Protein AF-A0A5J4YC80-F1 (afdb_monomer_lite)

Structure (mmCIF, N/CA/C/O backbone):
data_AF-A0A5J4YC80-F1
#
_entry.id   AF-A0A5J4YC80-F1
#
loop_
_atom_site.group_PDB
_atom_site.id
_atom_site.type_symbol
_atom_site.label_atom_id
_atom_site.label_alt_id
_atom_site.label_comp_id
_atom_site.label_asym_id
_atom_site.label_entity_id
_atom_site.label_seq_id
_atom_site.pdbx_PDB_ins_code
_atom_site.Cartn_x
_atom_site.Cartn_y
_atom_site.Cartn_z
_atom_site.occupancy
_atom_site.B_iso_or_equiv
_atom_site.auth_seq_id
_atom_site.auth_comp_id
_atom_site.auth_asym_id
_atom_site.auth_atom_id
_atom_site.pdbx_PDB_model_num
ATOM 1 N N . ILE A 1 1 ? -15.771 -0.841 10.098 1.00 76.25 1 ILE A N 1
ATOM 2 C CA . ILE A 1 1 ? -14.857 0.060 9.354 1.00 76.25 1 ILE A CA 1
ATOM 3 C C . ILE A 1 1 ? -15.106 1.456 9.893 1.00 76.25 1 ILE A C 1
ATOM 5 O O . ILE A 1 1 ? -16.263 1.854 9.907 1.00 76.25 1 ILE A O 1
ATOM 9 N N . LEU A 1 2 ? -14.077 2.133 10.404 1.00 85.06 2 LEU A N 1
ATOM 10 C CA . LEU A 1 2 ? -14.171 3.521 10.863 1.00 85.06 2 LEU A CA 1
ATOM 11 C C . LEU A 1 2 ? -13.999 4.483 9.682 1.00 85.06 2 LEU A C 1
ATOM 13 O O . LEU A 1 2 ? -14.826 5.363 9.479 1.00 85.06 2 LEU A O 1
ATOM 17 N N . PHE A 1 3 ? -12.951 4.280 8.888 1.00 89.56 3 PHE A N 1
ATOM 18 C CA . PHE A 1 3 ? -12.649 5.054 7.685 1.00 89.56 3 PHE A CA 1
ATOM 19 C C . PHE A 1 3 ? -11.675 4.267 6.796 1.00 89.56 3 PHE A C 1
ATOM 21 O O . PHE A 1 3 ? -11.114 3.241 7.204 1.00 89.56 3 PHE A O 1
ATOM 28 N N . VAL A 1 4 ? -11.517 4.738 5.561 1.00 95.19 4 VAL A N 1
ATOM 29 C CA . VAL A 1 4 ? -10.551 4.222 4.591 1.00 95.19 4 VAL A CA 1
ATOM 30 C C . VAL A 1 4 ? -9.754 5.396 4.059 1.00 95.19 4 VAL A C 1
ATOM 32 O O . VAL A 1 4 ? -10.333 6.401 3.655 1.00 95.19 4 VAL A O 1
ATOM 35 N N . GLU A 1 5 ? -8.441 5.243 4.039 1.00 95.88 5 GLU A N 1
ATOM 36 C CA . GLU A 1 5 ? -7.513 6.235 3.518 1.00 95.88 5 GLU A CA 1
ATOM 37 C C . GLU A 1 5 ? -6.820 5.651 2.299 1.00 95.88 5 GLU A C 1
ATOM 39 O O . GLU A 1 5 ? -6.373 4.501 2.317 1.00 95.88 5 GLU A O 1
ATOM 44 N N . SER A 1 6 ? -6.756 6.418 1.221 1.00 96.38 6 SER A N 1
ATOM 45 C CA . SER A 1 6 ? -6.158 5.965 -0.026 1.00 96.38 6 SER A CA 1
ATOM 46 C C . SER A 1 6 ? -5.006 6.860 -0.426 1.00 96.38 6 SER A C 1
ATOM 48 O O . SER A 1 6 ? -5.104 8.079 -0.312 1.00 96.38 6 SER A O 1
ATOM 50 N N . GLY A 1 7 ? -3.953 6.251 -0.950 1.00 97.06 7 GLY A N 1
ATOM 51 C CA . GLY A 1 7 ? -2.784 6.962 -1.436 1.00 97.06 7 GLY A CA 1
ATOM 52 C C . GLY A 1 7 ? -2.139 6.245 -2.606 1.00 97.06 7 GLY A C 1
ATOM 53 O O . GLY A 1 7 ? -2.431 5.079 -2.887 1.00 97.06 7 GLY A O 1
ATOM 54 N N . PHE A 1 8 ? -1.246 6.953 -3.283 1.00 97.06 8 PHE A N 1
ATOM 55 C CA . PHE A 1 8 ? -0.441 6.409 -4.367 1.00 97.06 8 PHE A CA 1
ATOM 56 C C . PHE A 1 8 ? 1.042 6.657 -4.112 1.00 97.06 8 PHE A C 1
ATOM 58 O O . PHE A 1 8 ? 1.439 7.530 -3.340 1.00 97.06 8 PHE A O 1
ATOM 65 N N . GLY A 1 9 ? 1.878 5.859 -4.756 1.00 96.19 9 GLY A N 1
ATOM 66 C CA . GLY A 1 9 ? 3.320 5.989 -4.664 1.00 96.19 9 GLY A CA 1
ATOM 67 C C . GLY A 1 9 ? 3.977 5.454 -5.916 1.00 96.19 9 GLY A C 1
ATOM 68 O O . GLY A 1 9 ? 3.470 4.520 -6.530 1.00 96.19 9 GLY A O 1
ATOM 69 N N . CYS A 1 10 ? 5.102 6.051 -6.297 1.00 94.38 10 CYS A N 1
ATOM 70 C CA . CYS A 1 10 ? 5.840 5.639 -7.481 1.00 94.38 10 CYS A CA 1
ATOM 71 C C . CYS A 1 10 ? 7.255 5.168 -7.148 1.00 94.38 10 CYS A C 1
ATOM 73 O O . CYS A 1 10 ? 7.885 5.653 -6.202 1.00 94.38 10 CYS A O 1
ATOM 75 N N . ASP A 1 11 ? 7.775 4.261 -7.962 1.00 93.19 11 ASP A N 1
ATOM 76 C CA . ASP A 1 11 ? 9.200 4.058 -8.163 1.00 93.19 11 ASP A CA 1
ATOM 77 C C . ASP A 1 11 ? 9.556 4.482 -9.588 1.00 93.19 11 ASP A C 1
ATOM 79 O O . ASP A 1 11 ? 9.154 3.841 -10.554 1.00 93.19 11 ASP A O 1
ATOM 83 N N . GLN A 1 12 ? 10.275 5.598 -9.696 1.00 90.69 12 GLN A N 1
ATOM 84 C CA . GLN A 1 12 ? 10.564 6.253 -10.976 1.00 90.69 12 GLN A CA 1
ATOM 85 C C . GLN A 1 12 ? 11.664 5.562 -11.776 1.00 90.69 12 GLN A C 1
ATOM 87 O O . GLN A 1 12 ? 11.704 5.730 -12.980 1.00 90.69 12 GLN A O 1
ATOM 92 N N . HIS A 1 13 ? 12.514 4.782 -11.109 1.00 88.62 13 HIS A N 1
ATOM 93 C CA . HIS A 1 13 ? 13.666 4.136 -11.737 1.00 88.62 13 HIS A CA 1
ATOM 94 C C . HIS A 1 13 ? 13.379 2.689 -12.177 1.00 88.62 13 HIS A C 1
ATOM 96 O O . HIS A 1 13 ? 14.320 1.989 -12.559 1.00 88.62 13 HIS A O 1
ATOM 102 N N . GLY A 1 14 ? 12.125 2.234 -12.001 1.00 68.25 14 GLY A N 1
ATOM 103 C CA . GLY A 1 14 ? 11.589 0.968 -12.514 1.00 68.25 14 GLY A CA 1
ATOM 104 C C . GLY A 1 14 ? 12.055 -0.321 -11.837 1.00 68.25 14 GLY A C 1
ATOM 105 O O . GLY A 1 14 ? 12.117 -1.365 -12.479 1.00 68.25 14 GLY A O 1
ATOM 106 N N . GLN A 1 15 ? 12.394 -0.288 -10.544 1.00 74.12 15 GLN A N 1
ATOM 107 C CA . GLN A 1 15 ? 13.180 -1.358 -9.905 1.00 74.12 15 GLN A CA 1
ATOM 108 C C . GLN A 1 15 ? 12.445 -2.079 -8.779 1.00 74.12 15 GLN A C 1
ATOM 110 O O . GLN A 1 15 ? 12.815 -3.198 -8.421 1.00 74.12 15 GLN A O 1
ATOM 115 N N . ASN A 1 16 ? 11.486 -1.419 -8.127 1.00 88.56 16 ASN A N 1
ATOM 116 C CA . ASN A 1 16 ? 11.011 -1.867 -6.828 1.00 88.56 16 ASN A CA 1
ATOM 117 C C . ASN A 1 16 ? 9.540 -1.507 -6.565 1.00 88.56 16 ASN A C 1
ATOM 119 O O . ASN A 1 16 ? 9.214 -0.438 -6.041 1.00 88.56 16 ASN A O 1
ATOM 123 N N . ALA A 1 17 ? 8.658 -2.473 -6.830 1.00 90.50 17 ALA A N 1
ATOM 124 C CA . ALA A 1 17 ? 7.243 -2.394 -6.474 1.00 90.50 17 ALA A CA 1
ATOM 125 C C . ALA A 1 17 ? 7.034 -2.147 -4.967 1.00 90.50 17 ALA A C 1
ATOM 127 O O . ALA A 1 17 ? 6.211 -1.321 -4.585 1.00 90.50 17 ALA A O 1
ATOM 128 N N . THR A 1 18 ? 7.832 -2.766 -4.089 1.00 92.38 18 THR A N 1
ATOM 129 C CA . THR A 1 18 ? 7.762 -2.532 -2.635 1.00 92.38 18 THR A CA 1
ATOM 130 C C . THR A 1 18 ? 8.001 -1.064 -2.283 1.00 92.38 18 THR A C 1
ATOM 132 O O . THR A 1 18 ? 7.306 -0.516 -1.433 1.00 92.38 18 THR A O 1
ATOM 135 N N . LYS A 1 19 ? 8.936 -0.384 -2.957 1.00 93.44 19 LYS A N 1
ATOM 136 C CA . LYS A 1 19 ? 9.197 1.051 -2.754 1.00 93.44 19 LYS A CA 1
ATOM 137 C C . LYS A 1 19 ? 7.993 1.902 -3.164 1.00 93.44 19 LYS A C 1
ATOM 139 O O . LYS A 1 19 ? 7.623 2.809 -2.415 1.00 93.44 19 LYS A O 1
ATOM 144 N N . ALA A 1 20 ? 7.362 1.597 -4.299 1.00 94.56 20 ALA A N 1
ATOM 145 C CA . ALA A 1 20 ? 6.123 2.249 -4.725 1.00 94.56 20 ALA A CA 1
ATOM 146 C C . ALA A 1 20 ? 4.987 2.020 -3.708 1.00 94.56 20 ALA A C 1
ATOM 148 O O . ALA A 1 20 ? 4.327 2.973 -3.299 1.00 94.56 20 ALA A O 1
ATOM 149 N N . VAL A 1 21 ? 4.822 0.788 -3.215 1.00 95.25 21 VAL A N 1
ATOM 150 C CA . VAL A 1 21 ? 3.807 0.414 -2.215 1.00 95.25 21 VAL A CA 1
ATOM 151 C C . VAL A 1 21 ? 4.027 1.111 -0.872 1.00 95.25 21 VAL A C 1
ATOM 153 O O . VAL A 1 21 ? 3.083 1.648 -0.300 1.00 95.25 21 VAL A O 1
ATOM 156 N N . VAL A 1 22 ? 5.261 1.158 -0.364 1.00 95.62 22 VAL A N 1
ATOM 157 C CA . VAL A 1 22 ? 5.579 1.860 0.892 1.00 95.62 22 VAL A CA 1
ATOM 158 C C . VAL A 1 22 ? 5.248 3.347 0.773 1.00 95.62 22 VAL A C 1
ATOM 160 O O . VAL A 1 22 ? 4.670 3.926 1.693 1.00 95.62 22 VAL A O 1
ATOM 163 N N . ARG A 1 23 ? 5.572 3.960 -0.372 1.00 97.06 23 ARG A N 1
ATOM 164 C CA . ARG A 1 23 ? 5.205 5.349 -0.670 1.00 97.06 23 ARG A CA 1
ATOM 165 C C . ARG A 1 23 ? 3.688 5.526 -0.737 1.00 97.06 23 ARG A C 1
ATOM 167 O O . ARG A 1 23 ? 3.198 6.486 -0.158 1.00 97.06 23 ARG A O 1
ATOM 174 N N . ALA A 1 24 ? 2.958 4.586 -1.339 1.00 97.19 24 ALA A N 1
ATOM 175 C CA . ALA A 1 24 ? 1.497 4.616 -1.393 1.00 97.19 24 ALA A CA 1
ATOM 176 C C . ALA A 1 24 ? 0.859 4.534 0.000 1.00 97.19 24 ALA A C 1
ATOM 178 O O . ALA A 1 24 ? -0.011 5.338 0.324 1.00 97.19 24 ALA A O 1
ATOM 179 N N . CYS A 1 25 ? 1.332 3.622 0.855 1.00 96.75 25 CYS A N 1
ATOM 180 C CA . CYS A 1 25 ? 0.862 3.510 2.236 1.00 96.75 25 CYS A CA 1
ATOM 181 C C . CYS A 1 25 ? 1.189 4.760 3.059 1.00 96.75 25 CYS A C 1
ATOM 183 O O . CYS A 1 25 ? 0.343 5.215 3.820 1.00 96.75 25 CYS A O 1
ATOM 185 N N . ARG A 1 26 ? 2.392 5.335 2.903 1.00 97.50 26 ARG A N 1
ATOM 186 C CA . ARG A 1 26 ? 2.758 6.591 3.571 1.00 97.50 26 ARG A CA 1
ATOM 187 C C . ARG A 1 26 ? 1.849 7.729 3.114 1.00 97.50 26 ARG A C 1
ATOM 189 O O . ARG A 1 26 ? 1.250 8.387 3.952 1.00 97.50 26 ARG A O 1
ATOM 196 N N . ASN A 1 27 ? 1.706 7.907 1.802 1.00 97.75 27 ASN A N 1
ATOM 197 C CA . ASN A 1 27 ? 0.851 8.934 1.218 1.00 97.75 27 ASN A CA 1
ATOM 198 C C . ASN A 1 27 ? -0.603 8.821 1.703 1.00 97.75 27 ASN A C 1
ATOM 200 O O . ASN A 1 27 ? -1.220 9.846 1.972 1.00 97.75 27 ASN A O 1
ATOM 204 N N . ALA A 1 28 ? -1.117 7.597 1.869 1.00 96.94 28 ALA A N 1
ATOM 205 C CA . ALA A 1 28 ? -2.471 7.365 2.361 1.00 96.94 28 ALA A CA 1
ATOM 206 C C . ALA A 1 28 ? -2.698 7.927 3.776 1.00 96.94 28 ALA A C 1
ATOM 208 O O . ALA A 1 28 ? -3.766 8.467 4.037 1.00 96.94 28 ALA A O 1
ATOM 209 N N . ILE A 1 29 ? -1.714 7.818 4.674 1.00 94.38 29 ILE A N 1
ATOM 210 C CA . ILE A 1 29 ? -1.892 8.136 6.103 1.00 94.38 29 ILE A CA 1
ATOM 211 C C . ILE A 1 29 ? -1.260 9.469 6.531 1.00 94.38 29 ILE A C 1
ATOM 213 O O . ILE A 1 29 ? -1.581 9.984 7.595 1.00 94.38 29 ILE A O 1
ATOM 217 N N . GLU A 1 30 ? -0.336 10.032 5.746 1.00 95.88 30 GLU A N 1
ATOM 218 C CA . GLU A 1 30 ? 0.503 11.170 6.166 1.00 95.88 30 GLU A CA 1
ATOM 219 C C . GLU A 1 30 ? -0.275 12.487 6.322 1.00 95.88 30 GLU A C 1
ATOM 221 O O . GLU A 1 30 ? 0.121 13.345 7.109 1.00 95.88 30 GLU A O 1
ATOM 226 N N . PHE A 1 31 ? -1.401 12.641 5.621 1.00 91.19 31 PHE A N 1
ATOM 227 C CA . PHE A 1 31 ? -2.189 13.882 5.618 1.00 91.19 31 PHE A CA 1
ATOM 228 C C . PHE A 1 31 ? -3.397 13.867 6.553 1.00 91.19 31 PHE A C 1
ATOM 230 O O . PHE A 1 31 ? -4.119 14.860 6.639 1.00 91.19 31 PHE A O 1
ATOM 237 N N . ASN A 1 32 ? -3.609 12.769 7.271 1.00 86.69 32 ASN A N 1
ATOM 238 C CA . ASN A 1 32 ? -4.728 12.619 8.183 1.00 86.69 32 ASN A CA 1
ATOM 239 C C . ASN A 1 32 ? -4.226 12.442 9.614 1.00 86.69 32 ASN A C 1
ATOM 241 O O . ASN A 1 32 ? -3.200 11.827 9.891 1.00 86.69 32 ASN A O 1
ATOM 245 N N . SER A 1 33 ? -4.987 12.984 10.557 1.00 88.56 33 SER A N 1
ATOM 246 C CA . SER A 1 33 ? -4.747 12.798 11.981 1.00 88.56 33 SER A CA 1
ATOM 247 C C . SER A 1 33 ? -6.076 12.591 12.673 1.00 88.56 33 SER A C 1
ATOM 249 O O . SER A 1 33 ? -7.053 13.283 12.383 1.00 88.56 33 SER A O 1
ATOM 251 N N . ILE A 1 34 ? -6.119 11.635 13.601 1.00 87.44 34 ILE A N 1
ATOM 252 C CA . ILE A 1 34 ? -7.348 11.276 14.309 1.00 87.44 34 ILE A CA 1
ATOM 253 C C . ILE A 1 34 ? -7.079 11.318 15.809 1.00 87.44 34 ILE A C 1
ATOM 255 O O . ILE A 1 34 ? -6.851 10.287 16.443 1.00 87.44 34 ILE A O 1
ATOM 259 N N . PRO A 1 35 ? -7.102 12.518 16.414 1.00 88.50 35 PRO A N 1
ATOM 260 C CA . PRO A 1 35 ? -6.880 12.676 17.849 1.00 88.50 35 PRO A CA 1
ATOM 261 C C . PRO A 1 35 ? -7.925 11.936 18.692 1.00 88.50 35 PRO A C 1
ATOM 263 O O . PRO A 1 35 ? -7.638 11.488 19.798 1.00 88.50 35 PRO A O 1
ATOM 266 N N . SER A 1 36 ? -9.139 11.775 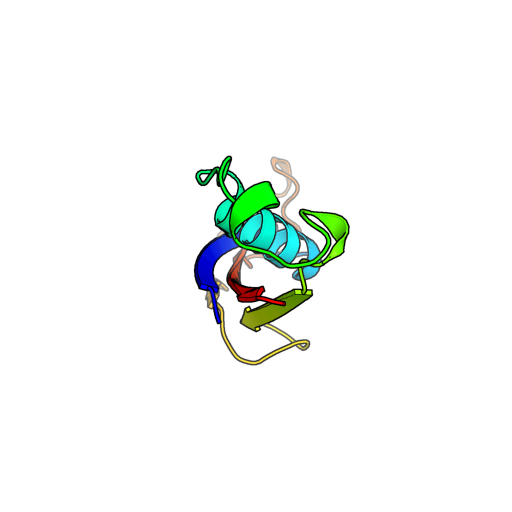18.156 1.00 89.50 36 SER A N 1
ATOM 267 C CA . SER A 1 36 ? -10.271 11.128 18.821 1.00 89.50 36 SER A CA 1
ATOM 268 C C . SER A 1 36 ? -10.190 9.600 18.867 1.00 89.50 36 SER A C 1
ATOM 270 O O . SER A 1 36 ? -11.055 8.985 19.489 1.00 89.50 36 SER A O 1
ATOM 272 N N . VAL A 1 37 ? -9.168 8.972 18.269 1.00 89.88 37 VAL A N 1
ATOM 273 C CA . VAL A 1 37 ? -9.035 7.503 18.229 1.00 89.88 37 VAL A CA 1
ATOM 274 C C . VAL A 1 37 ? -9.049 6.879 19.625 1.00 89.88 37 VAL A C 1
ATOM 276 O O . VAL A 1 37 ? -9.700 5.858 19.815 1.00 89.88 37 VAL A O 1
ATOM 279 N N . GLU A 1 38 ? -8.432 7.533 20.616 1.00 89.25 38 GLU A N 1
ATOM 280 C CA . GLU A 1 38 ? -8.406 7.054 22.009 1.00 89.25 38 GLU A CA 1
ATOM 281 C C . GLU A 1 38 ? -9.807 6.949 22.629 1.00 89.25 38 GLU A C 1
ATOM 283 O O . GLU A 1 38 ? -10.042 6.136 23.516 1.00 89.25 38 GLU A O 1
ATOM 288 N N . ARG A 1 39 ? -10.757 7.764 22.152 1.00 90.44 39 ARG A N 1
ATOM 289 C CA . ARG A 1 39 ? -12.152 7.748 22.608 1.00 90.44 39 ARG A CA 1
ATOM 290 C C . ARG A 1 39 ? -13.033 6.831 21.761 1.00 90.44 39 ARG A C 1
ATOM 292 O O . ARG A 1 39 ? -14.007 6.286 22.270 1.00 90.44 39 ARG A O 1
ATOM 299 N N . LEU A 1 40 ? -12.743 6.724 20.466 1.00 87.75 40 LEU A N 1
ATOM 300 C CA . LEU A 1 40 ? -13.580 6.004 19.502 1.00 87.75 40 LEU A CA 1
ATOM 301 C C . LEU A 1 40 ? -13.304 4.497 19.468 1.00 87.75 40 LEU A C 1
ATOM 303 O O . LEU A 1 40 ? -14.172 3.740 19.042 1.00 87.75 40 LEU A O 1
ATOM 307 N N . VAL A 1 41 ? -12.114 4.065 19.889 1.00 90.38 41 VAL A N 1
ATOM 308 C CA . VAL A 1 41 ? -11.653 2.679 19.766 1.00 90.38 41 VAL A CA 1
ATOM 309 C C . VAL A 1 41 ? -11.533 2.030 21.147 1.00 90.38 41 VAL A C 1
ATOM 311 O O . VAL A 1 41 ? -10.802 2.543 21.997 1.00 90.38 41 VAL A O 1
ATOM 314 N N . PRO A 1 42 ? -12.189 0.882 21.397 1.00 91.69 42 PRO A N 1
ATOM 315 C CA . PRO A 1 42 ? -11.945 0.095 22.602 1.00 91.69 42 PRO A CA 1
ATOM 316 C C . PRO A 1 42 ? -10.469 -0.319 22.691 1.00 91.69 42 PRO A C 1
ATOM 318 O O . PRO A 1 42 ? -9.941 -0.937 21.772 1.00 91.69 42 PRO A O 1
ATOM 321 N N . GLY A 1 43 ? -9.793 0.020 23.792 1.00 91.44 43 GLY A N 1
ATOM 322 C CA . GLY A 1 43 ? -8.345 -0.203 23.932 1.00 91.44 43 GLY A CA 1
ATOM 323 C C . GLY A 1 43 ? -7.471 0.872 23.274 1.00 91.44 43 GLY A C 1
ATOM 324 O O . GLY A 1 43 ? -6.254 0.697 23.177 1.00 91.44 43 GLY A O 1
ATOM 325 N N . GLY A 1 44 ? -8.074 1.982 22.841 1.00 90.50 44 GLY A N 1
ATOM 326 C CA . GLY A 1 44 ? -7.370 3.141 22.310 1.00 90.50 44 GLY A CA 1
ATOM 327 C C . GLY A 1 44 ? -6.599 2.827 21.032 1.00 90.50 44 GLY A C 1
ATOM 328 O O . GLY A 1 44 ? -7.007 1.988 20.227 1.00 90.50 44 GLY A O 1
ATOM 329 N N . ARG A 1 45 ? -5.440 3.466 20.848 1.00 88.25 45 ARG A N 1
ATOM 330 C CA . ARG A 1 45 ? -4.567 3.210 19.683 1.00 88.25 45 ARG A CA 1
ATOM 331 C C . ARG A 1 45 ? -4.164 1.743 19.525 1.00 88.25 45 ARG A C 1
ATOM 333 O O . ARG A 1 45 ? -4.052 1.273 18.398 1.00 88.25 45 ARG A O 1
ATOM 340 N N . ASN A 1 46 ? -3.983 1.016 20.626 1.00 90.94 46 ASN A N 1
ATOM 341 C CA . ASN A 1 46 ? -3.597 -0.398 20.597 1.00 90.94 46 ASN A CA 1
ATOM 342 C C . ASN A 1 46 ? -4.736 -1.318 20.128 1.00 90.94 46 ASN A C 1
ATOM 344 O O . ASN A 1 46 ? -4.479 -2.448 19.723 1.00 90.94 46 ASN A O 1
ATOM 348 N N . GLY A 1 47 ? -5.986 -0.845 20.177 1.00 91.19 47 GLY A N 1
ATOM 349 C CA . GLY A 1 47 ? -7.153 -1.562 19.663 1.00 91.19 47 GLY A CA 1
ATOM 350 C C . GLY A 1 47 ? -7.362 -1.409 18.156 1.00 91.19 47 GLY A C 1
ATOM 351 O O . GLY A 1 47 ? -8.233 -2.070 17.592 1.00 91.19 47 GLY A O 1
ATOM 352 N N . LEU A 1 48 ? -6.580 -0.551 17.489 1.00 92.00 48 LEU A N 1
ATOM 353 C CA . LEU A 1 48 ? -6.703 -0.322 16.055 1.00 92.00 48 LEU A CA 1
ATOM 354 C C . LEU A 1 48 ? -6.286 -1.554 15.251 1.00 92.00 48 LEU A C 1
ATOM 356 O O . LEU A 1 48 ? -5.172 -2.063 15.364 1.00 92.00 48 LEU A O 1
ATOM 360 N N . LYS A 1 49 ? -7.173 -1.974 14.355 1.00 92.75 49 LYS A N 1
ATOM 361 C CA . LYS A 1 49 ? -6.911 -2.989 13.338 1.00 92.75 49 LYS A CA 1
ATOM 362 C C . LYS A 1 49 ? -6.817 -2.323 11.977 1.00 92.75 49 LYS A C 1
ATOM 364 O O . LYS A 1 49 ? -7.721 -1.595 11.562 1.00 92.75 49 LYS A O 1
ATOM 369 N N . LEU A 1 50 ? -5.726 -2.614 11.277 1.00 92.81 50 LEU A N 1
ATOM 370 C CA . LEU A 1 50 ? -5.460 -2.121 9.932 1.00 92.81 50 LEU A CA 1
ATOM 371 C C . LEU A 1 50 ? -5.631 -3.255 8.925 1.00 92.81 50 LEU A C 1
ATOM 373 O O . LEU A 1 50 ? -5.102 -4.351 9.109 1.00 92.81 50 LEU A O 1
ATOM 377 N N . LYS A 1 51 ? -6.338 -2.977 7.832 1.00 95.50 51 LYS A N 1
ATOM 378 C CA . LYS A 1 51 ? -6.369 -3.839 6.650 1.00 95.50 51 LYS A CA 1
ATOM 379 C C . LYS A 1 51 ? -5.904 -3.032 5.452 1.00 95.50 51 LYS A C 1
ATOM 381 O O . LYS A 1 51 ? -6.516 -2.023 5.115 1.00 95.50 51 LYS A O 1
ATOM 386 N N . ILE A 1 52 ? -4.845 -3.497 4.802 1.00 95.06 52 ILE A N 1
ATOM 387 C CA . ILE A 1 52 ? -4.238 -2.807 3.665 1.00 95.06 52 ILE A CA 1
ATOM 388 C C . ILE A 1 52 ? -4.565 -3.597 2.400 1.00 95.06 52 ILE A C 1
ATOM 390 O O . ILE A 1 52 ? -4.295 -4.796 2.325 1.00 95.06 52 ILE A O 1
ATOM 394 N N . LYS A 1 53 ? -5.158 -2.929 1.410 1.00 95.12 53 LYS A N 1
ATOM 395 C CA . LYS A 1 53 ? -5.314 -3.452 0.049 1.00 95.12 53 LYS A CA 1
ATOM 396 C C . LYS A 1 53 ? -4.388 -2.671 -0.874 1.00 95.12 53 LYS A C 1
ATOM 398 O O . LYS A 1 53 ? -4.406 -1.446 -0.856 1.00 95.12 53 LYS A O 1
ATOM 403 N N . ILE A 1 54 ? -3.595 -3.381 -1.663 1.00 94.94 54 ILE A N 1
ATOM 404 C CA . ILE A 1 54 ? -2.594 -2.808 -2.566 1.00 94.94 54 ILE A CA 1
ATOM 405 C C . ILE A 1 54 ? -3.000 -3.141 -4.002 1.00 94.94 54 ILE A C 1
ATOM 407 O O . ILE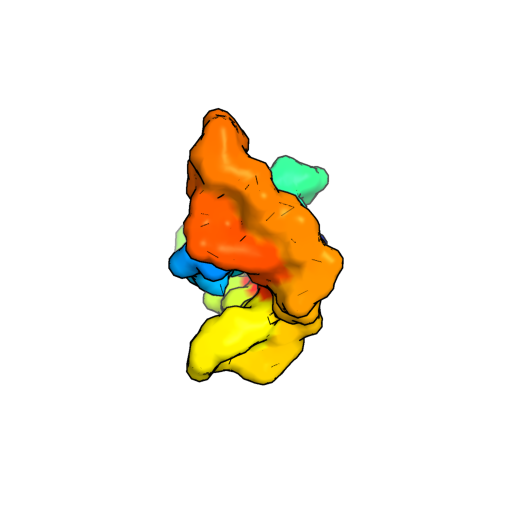 A 1 54 ? -3.522 -4.226 -4.239 1.00 94.94 54 ILE A O 1
ATOM 411 N N . GLY A 1 55 ? -2.752 -2.232 -4.940 1.00 95.19 55 GLY A N 1
ATOM 412 C CA . GLY A 1 55 ? -2.662 -2.529 -6.370 1.00 95.19 55 GLY A CA 1
ATOM 413 C C . GLY A 1 55 ? -1.294 -2.089 -6.881 1.00 95.19 55 GLY A C 1
ATOM 414 O O . GLY A 1 55 ? -0.911 -0.942 -6.650 1.00 95.19 55 GLY A O 1
ATOM 415 N N . THR A 1 56 ? -0.541 -2.984 -7.520 1.00 93.69 56 THR A N 1
ATOM 416 C CA . THR A 1 56 ? 0.810 -2.692 -8.022 1.00 93.69 56 THR A CA 1
ATOM 417 C C . THR A 1 56 ? 1.128 -3.513 -9.273 1.00 93.69 56 THR A C 1
ATOM 419 O O . THR A 1 56 ? 0.840 -4.706 -9.304 1.00 93.69 56 THR A O 1
ATOM 422 N N . PRO A 1 57 ? 1.799 -2.939 -10.281 1.00 87.31 57 PRO A N 1
ATOM 423 C CA . PRO A 1 57 ? 2.247 -3.711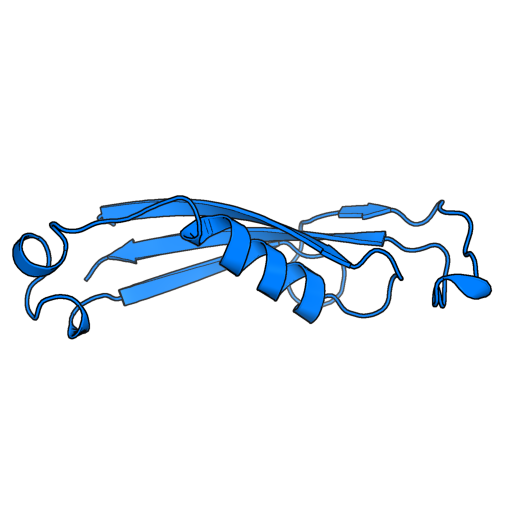 -11.433 1.00 87.31 57 PRO A CA 1
ATOM 424 C C . PRO A 1 57 ? 3.291 -4.762 -11.012 1.00 87.31 57 PRO A C 1
ATOM 426 O O . PRO A 1 57 ? 4.276 -4.414 -10.364 1.00 87.31 57 PRO A O 1
ATOM 429 N N . PHE A 1 58 ? 3.071 -6.022 -11.416 1.00 72.25 58 PHE A N 1
ATOM 430 C CA . PHE A 1 58 ? 3.952 -7.197 -11.255 1.00 72.25 58 PHE A CA 1
ATOM 431 C C . PHE A 1 58 ? 4.363 -7.592 -9.808 1.00 72.25 58 PHE A C 1
ATOM 433 O O . PHE A 1 58 ? 4.456 -6.786 -8.885 1.00 72.25 58 PHE A O 1
ATOM 440 N N . PRO A 1 59 ? 4.673 -8.877 -9.569 1.00 60.31 59 PRO A N 1
ATOM 441 C CA . PRO A 1 59 ? 3.725 -9.987 -9.547 1.00 60.31 59 PRO A CA 1
ATOM 442 C C . PRO A 1 59 ? 2.862 -10.043 -8.259 1.00 60.31 59 PRO A C 1
ATOM 444 O O . PRO A 1 59 ? 2.280 -11.083 -7.970 1.00 60.31 59 PRO A O 1
ATOM 447 N N . LEU A 1 60 ? 2.798 -8.979 -7.444 1.00 63.19 60 LEU A N 1
ATOM 448 C CA . LEU A 1 60 ? 2.194 -9.056 -6.103 1.00 63.19 60 LEU A CA 1
ATOM 449 C C . LEU A 1 60 ? 0.658 -8.962 -6.080 1.00 63.19 60 LEU A C 1
ATOM 451 O O . LEU A 1 60 ? 0.030 -9.791 -5.423 1.00 63.19 60 LEU A O 1
ATOM 455 N N . VAL A 1 61 ? 0.044 -7.973 -6.748 1.00 77.81 61 VAL A N 1
ATOM 456 C CA . VAL A 1 61 ? -1.425 -7.798 -6.799 1.00 77.81 61 VAL A CA 1
ATOM 457 C C . VAL A 1 61 ? -1.827 -7.015 -8.046 1.00 77.81 61 VAL A C 1
ATOM 459 O O . VAL A 1 61 ? -1.358 -5.895 -8.214 1.00 77.81 61 VAL A O 1
ATOM 462 N N . ASP A 1 62 ? -2.741 -7.552 -8.856 1.00 84.00 62 ASP A N 1
ATOM 463 C CA . ASP A 1 62 ? -3.262 -6.868 -10.048 1.00 84.00 62 ASP A CA 1
ATOM 464 C C . ASP A 1 62 ? -3.796 -5.454 -9.728 1.00 84.00 62 ASP A C 1
ATOM 466 O O . ASP A 1 62 ? -4.576 -5.259 -8.788 1.00 84.00 62 ASP A O 1
ATOM 470 N N . GLY A 1 63 ? -3.325 -4.457 -10.483 1.00 88.12 63 GLY A N 1
ATOM 471 C CA . GLY A 1 63 ? -3.621 -3.036 -10.291 1.00 88.12 63 GLY A CA 1
ATOM 472 C C . GLY A 1 63 ? -2.393 -2.125 -10.411 1.00 88.12 63 GLY A C 1
ATOM 473 O O . GLY A 1 63 ? -1.31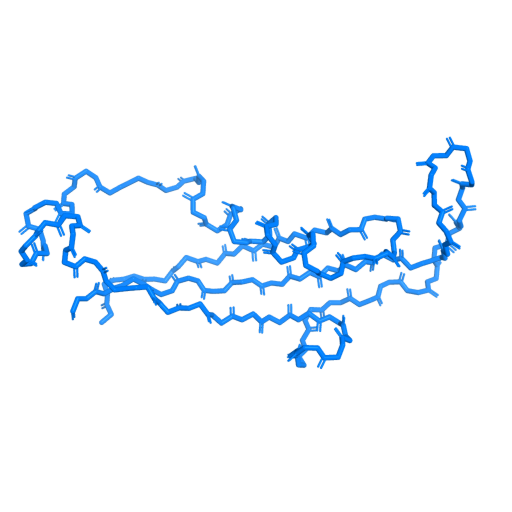7 -2.539 -10.834 1.00 88.12 63 GLY A O 1
ATOM 474 N N . GLY A 1 64 ? -2.550 -0.859 -10.014 1.00 91.88 64 GLY A N 1
ATOM 475 C CA . GLY A 1 64 ? -1.506 0.156 -10.191 1.00 91.88 64 GLY A CA 1
ATOM 476 C C . GLY A 1 64 ? -1.292 0.518 -11.666 1.00 91.88 64 GLY A C 1
ATOM 477 O O . GLY A 1 64 ? -2.214 0.405 -12.472 1.00 91.88 64 GLY A O 1
ATOM 478 N N . LEU A 1 65 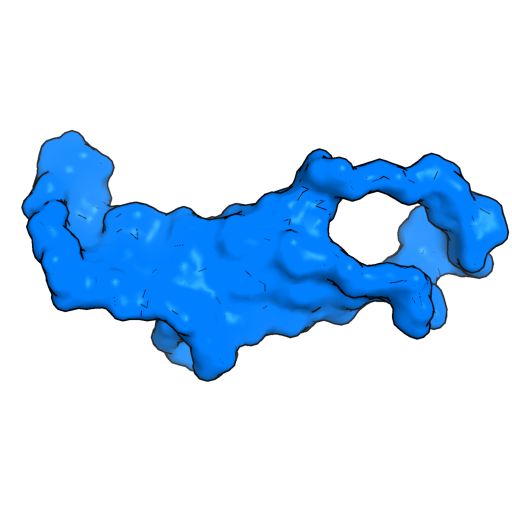? -0.090 0.982 -12.011 1.00 93.00 65 LEU A N 1
ATOM 479 C CA . LEU A 1 65 ? 0.283 1.316 -13.387 1.00 93.00 65 LEU A CA 1
ATOM 480 C C . LEU A 1 65 ? 1.781 1.096 -13.616 1.00 93.00 65 LEU A C 1
ATOM 482 O O . LEU A 1 65 ? 2.596 1.597 -12.845 1.00 93.00 65 LEU A O 1
ATOM 486 N N . CYS A 1 66 ? 2.134 0.374 -14.681 1.00 91.00 66 CYS A N 1
ATOM 487 C CA . CYS A 1 66 ? 3.494 0.343 -15.213 1.00 91.00 66 CYS A CA 1
ATOM 488 C C . CYS A 1 66 ? 3.568 1.277 -16.422 1.00 91.00 66 CYS A C 1
ATOM 490 O O . CYS A 1 66 ? 2.893 1.037 -17.423 1.00 91.00 66 CYS A O 1
ATOM 492 N N . CYS A 1 67 ? 4.363 2.336 -16.326 1.00 89.50 67 CYS A N 1
ATOM 493 C CA . CYS A 1 67 ? 4.689 3.195 -17.457 1.00 89.50 67 CYS A CA 1
ATOM 494 C C . CYS A 1 67 ? 5.984 2.676 -18.092 1.00 89.50 67 CYS A C 1
ATOM 496 O O . CYS A 1 67 ? 7.057 3.024 -17.616 1.00 89.50 67 CYS A O 1
ATOM 498 N N . ASN A 1 68 ? 5.871 1.857 -19.136 1.00 87.44 68 ASN A N 1
ATOM 499 C CA . ASN A 1 68 ? 6.969 1.134 -19.801 1.00 87.44 68 ASN A CA 1
ATOM 500 C C . ASN A 1 68 ? 7.405 1.778 -21.130 1.00 87.44 68 ASN A C 1
ATOM 502 O O . ASN A 1 68 ? 7.721 1.101 -22.105 1.00 87.44 68 ASN A O 1
ATOM 506 N N . SER A 1 69 ? 7.298 3.101 -21.207 1.00 86.69 69 SER A N 1
ATOM 507 C CA . SER A 1 69 ? 7.627 3.884 -22.402 1.00 86.69 69 SER A CA 1
ATOM 508 C C . SER A 1 69 ? 8.464 5.112 -22.048 1.00 86.69 69 SER A C 1
ATOM 510 O O . SER A 1 69 ? 8.397 6.134 -22.736 1.00 86.69 69 SER A O 1
ATOM 512 N N . GLY A 1 70 ? 9.165 5.059 -20.912 1.00 83.56 70 GLY A N 1
ATOM 513 C CA . GLY A 1 70 ? 10.068 6.111 -20.474 1.00 83.56 70 GLY A CA 1
ATOM 514 C C . GLY A 1 70 ? 11.355 6.143 -21.298 1.00 83.56 70 GLY A C 1
ATOM 515 O O . GLY A 1 70 ? 11.663 5.237 -22.066 1.00 83.56 70 GLY A O 1
ATOM 516 N N . VAL A 1 71 ? 12.136 7.204 -21.121 1.00 89.06 71 VAL A N 1
ATOM 517 C CA . VAL A 1 71 ? 13.541 7.210 -21.536 1.00 89.06 71 VAL A CA 1
ATOM 518 C C . VAL A 1 71 ? 14.354 6.971 -20.277 1.00 89.06 71 VAL A C 1
ATOM 520 O O . VAL A 1 71 ? 14.303 7.793 -19.367 1.00 89.06 71 VAL A O 1
ATOM 523 N N . ALA A 1 72 ? 15.074 5.851 -20.221 1.00 90.25 72 ALA A N 1
ATOM 524 C CA . ALA A 1 72 ? 15.993 5.581 -19.125 1.00 90.25 72 ALA A CA 1
ATOM 525 C C . ALA A 1 72 ? 17.148 6.590 -19.166 1.00 90.25 72 ALA A C 1
ATOM 527 O O . ALA A 1 72 ? 17.799 6.743 -20.202 1.00 90.25 72 ALA A O 1
ATOM 528 N N . ILE A 1 73 ? 17.408 7.256 -18.043 1.00 91.94 73 ILE A N 1
ATOM 529 C CA . ILE A 1 73 ? 18.518 8.193 -17.870 1.00 91.94 73 ILE A CA 1
ATOM 530 C C . ILE A 1 73 ? 19.493 7.580 -16.849 1.00 91.94 73 ILE A C 1
ATOM 532 O O . ILE A 1 73 ? 19.293 7.722 -15.635 1.00 91.94 73 ILE A O 1
ATOM 536 N N . PRO A 1 74 ? 20.552 6.874 -17.299 1.00 90.56 74 PRO A N 1
ATOM 537 C CA . PRO A 1 74 ? 21.482 6.179 -16.406 1.00 90.56 74 PRO A CA 1
ATOM 538 C C . PRO A 1 74 ? 22.131 7.099 -15.366 1.00 90.56 74 PRO A C 1
ATOM 540 O O . PRO A 1 74 ? 22.386 6.681 -14.237 1.00 90.56 74 PRO A O 1
ATOM 543 N N . GLU A 1 75 ? 22.353 8.370 -15.711 1.00 94.06 75 GLU A N 1
ATOM 544 C CA . GLU A 1 75 ? 22.947 9.378 -14.829 1.00 94.06 75 GLU A CA 1
ATOM 545 C C . GLU A 1 75 ? 22.058 9.711 -13.620 1.00 94.06 75 GLU A C 1
ATOM 547 O O . GLU A 1 75 ? 22.562 10.157 -12.589 1.00 94.06 75 GLU A O 1
ATOM 552 N N . LEU A 1 76 ? 20.745 9.472 -13.721 1.00 90.31 76 LEU A N 1
ATOM 553 C CA . LEU A 1 76 ? 19.776 9.639 -12.632 1.00 90.31 76 LEU A CA 1
ATOM 554 C C . LEU A 1 76 ? 19.519 8.337 -11.857 1.00 90.31 76 LEU A C 1
ATOM 556 O O . LEU A 1 76 ? 18.732 8.331 -10.909 1.00 90.31 76 LEU A O 1
ATOM 560 N N . GLY A 1 77 ? 20.205 7.248 -12.218 1.00 87.81 77 GLY A N 1
ATOM 561 C CA . GLY A 1 77 ? 20.089 5.947 -11.559 1.00 87.81 77 GLY A CA 1
ATOM 562 C C . GLY A 1 77 ? 18.986 5.040 -12.111 1.00 87.81 77 GLY A C 1
ATOM 563 O O . GLY A 1 77 ? 18.649 4.042 -11.458 1.00 87.81 77 GLY A O 1
ATOM 564 N N . ASP A 1 78 ? 18.438 5.354 -13.288 1.00 90.12 78 ASP A N 1
ATOM 565 C CA . ASP A 1 78 ? 17.488 4.491 -13.995 1.00 90.12 78 ASP A CA 1
ATOM 566 C C . ASP A 1 78 ? 18.166 3.195 -14.455 1.00 90.12 78 ASP A C 1
ATOM 568 O O . ASP A 1 78 ? 19.326 3.187 -14.870 1.00 90.12 78 ASP A O 1
ATOM 572 N N . LYS A 1 79 ? 17.438 2.077 -14.375 1.00 85.12 79 LYS A N 1
ATOM 573 C CA . LYS A 1 79 ? 17.920 0.761 -14.844 1.00 85.12 79 LYS A CA 1
ATOM 574 C C . LYS A 1 79 ? 17.188 0.262 -16.085 1.00 85.12 79 LYS A C 1
ATOM 576 O O . LYS A 1 79 ? 17.711 -0.595 -16.791 1.00 85.12 79 LYS A O 1
ATOM 581 N N . ASN A 1 80 ? 15.990 0.772 -16.309 1.00 88.62 80 ASN A N 1
ATOM 582 C CA . ASN A 1 80 ? 15.090 0.471 -17.409 1.00 88.62 80 ASN A CA 1
ATOM 583 C C . ASN A 1 80 ? 14.228 1.713 -17.679 1.00 88.62 80 ASN A C 1
ATOM 585 O O . ASN A 1 80 ? 14.384 2.757 -17.047 1.00 88.62 80 ASN A O 1
ATOM 589 N N . ASP A 1 81 ? 13.340 1.583 -18.648 1.00 90.88 81 ASP A N 1
ATOM 590 C CA . ASP A 1 81 ? 12.358 2.566 -19.095 1.00 90.88 81 ASP A CA 1
ATOM 591 C C . ASP A 1 81 ? 11.031 2.506 -18.318 1.00 9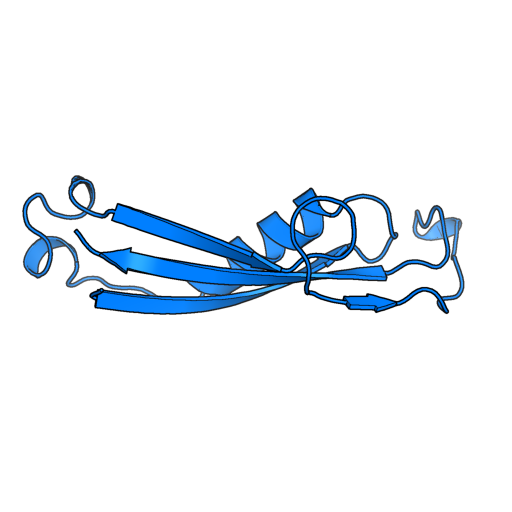0.88 81 ASP A C 1
ATOM 593 O O . ASP A 1 81 ? 10.053 3.152 -18.710 1.00 90.88 81 ASP A O 1
ATOM 597 N N . ASP A 1 82 ? 11.001 1.759 -17.210 1.00 90.50 82 ASP A N 1
ATOM 598 C CA . ASP A 1 82 ? 9.803 1.550 -16.408 1.00 90.50 82 ASP A CA 1
ATOM 599 C C . ASP A 1 82 ? 9.671 2.589 -15.287 1.00 90.50 82 ASP A C 1
ATOM 601 O O . ASP A 1 82 ? 10.596 2.862 -14.525 1.00 90.50 82 ASP A O 1
ATOM 605 N N . MET A 1 83 ? 8.451 3.076 -15.081 1.00 91.25 83 MET A N 1
ATOM 606 C CA . MET A 1 83 ? 8.028 3.714 -13.837 1.00 91.25 83 MET A CA 1
ATOM 607 C C . MET A 1 83 ? 6.849 2.942 -13.258 1.00 91.25 83 MET A C 1
ATOM 609 O O . MET A 1 83 ? 5.815 2.768 -13.903 1.00 91.25 83 MET A O 1
ATOM 613 N N . LEU A 1 84 ? 6.991 2.499 -12.011 1.00 92.50 84 LEU A N 1
ATOM 614 C CA . LEU A 1 84 ? 5.975 1.705 -11.327 1.00 92.50 84 LEU A CA 1
ATOM 615 C C . LEU A 1 84 ? 5.155 2.607 -10.416 1.00 92.50 84 LEU A C 1
ATOM 617 O O . LEU A 1 84 ? 5.717 3.298 -9.570 1.00 92.50 84 LEU A O 1
ATOM 621 N N . ILE A 1 85 ? 3.834 2.572 -10.538 1.00 94.50 85 ILE A N 1
ATOM 622 C CA . ILE A 1 85 ? 2.903 3.273 -9.655 1.00 94.50 85 ILE A CA 1
ATOM 623 C C . ILE A 1 85 ? 2.053 2.237 -8.930 1.00 94.50 85 ILE A C 1
ATOM 625 O O . ILE A 1 85 ? 1.411 1.389 -9.548 1.00 94.50 85 ILE A O 1
ATOM 629 N N . ALA A 1 86 ? 2.025 2.340 -7.607 1.00 95.75 86 ALA A N 1
ATOM 630 C CA . ALA A 1 86 ? 1.174 1.547 -6.741 1.00 95.75 86 ALA A CA 1
ATOM 631 C C . ALA A 1 86 ? 0.097 2.422 -6.095 1.00 95.75 86 ALA A C 1
ATOM 633 O O . ALA A 1 86 ? 0.300 3.614 -5.851 1.00 95.75 86 ALA A O 1
ATOM 634 N N . VAL A 1 87 ? -1.031 1.800 -5.768 1.00 96.62 87 VAL A N 1
ATOM 635 C CA . VAL A 1 87 ? -2.128 2.391 -4.997 1.00 96.62 87 VAL A CA 1
ATOM 636 C C . VAL A 1 87 ? -2.334 1.559 -3.737 1.00 96.62 87 VAL A C 1
ATOM 638 O O . VAL A 1 87 ? -2.262 0.330 -3.780 1.00 96.62 87 VAL A O 1
ATOM 641 N N . ALA A 1 88 ? -2.605 2.217 -2.615 1.00 96.88 88 ALA A N 1
ATOM 642 C CA . ALA A 1 88 ? -2.935 1.570 -1.354 1.00 96.88 88 ALA A CA 1
ATOM 643 C C . ALA A 1 88 ? -4.261 2.109 -0.812 1.00 96.88 88 ALA A C 1
ATOM 645 O O . ALA A 1 88 ? -4.510 3.310 -0.858 1.00 96.88 88 ALA A O 1
ATOM 646 N N . ALA A 1 89 ? -5.085 1.216 -0.270 1.00 96.69 89 ALA A N 1
ATOM 647 C CA . ALA A 1 89 ? -6.245 1.537 0.549 1.00 96.69 89 ALA A CA 1
ATOM 648 C C . ALA A 1 89 ? -6.023 0.969 1.956 1.00 96.69 89 ALA A C 1
ATOM 650 O O . ALA A 1 89 ? -6.000 -0.250 2.153 1.00 96.69 89 ALA A O 1
ATOM 651 N N . VAL A 1 90 ? -5.852 1.859 2.928 1.00 96.06 90 VAL A N 1
ATOM 652 C CA . VAL A 1 90 ? -5.659 1.557 4.344 1.00 96.06 90 VAL A CA 1
ATOM 653 C C . VAL A 1 90 ? -7.009 1.685 5.034 1.00 96.06 90 VAL A C 1
ATOM 655 O O . VAL A 1 90 ? -7.546 2.770 5.223 1.00 96.06 90 VAL A O 1
ATOM 658 N N . THR A 1 91 ? -7.603 0.547 5.368 1.00 95.19 91 THR A N 1
ATOM 659 C CA . THR A 1 91 ? -8.854 0.485 6.123 1.00 95.19 91 THR A CA 1
ATOM 660 C C . THR A 1 91 ? -8.540 0.420 7.605 1.00 95.19 91 THR A C 1
ATOM 662 O O . THR A 1 91 ? -7.803 -0.469 8.036 1.00 95.19 91 THR A O 1
ATOM 665 N N . VAL A 1 92 ? -9.155 1.306 8.383 1.00 91.38 92 VAL A N 1
ATOM 666 C CA . VAL A 1 92 ? -8.989 1.355 9.835 1.00 91.38 92 VAL A CA 1
ATOM 667 C C . VAL A 1 92 ? -10.277 0.920 10.534 1.00 91.38 92 VAL A C 1
ATOM 669 O O . VAL A 1 92 ? -11.387 1.302 10.150 1.00 91.38 92 VAL A O 1
ATOM 672 N N . GLY A 1 93 ? -10.147 0.083 11.560 1.00 89.81 93 GLY A N 1
ATOM 673 C CA . GLY A 1 93 ? -11.245 -0.411 12.390 1.00 89.81 93 GLY A CA 1
ATOM 674 C C . GLY A 1 93 ? -10.748 -0.939 13.734 1.00 89.81 93 GLY A C 1
ATOM 675 O O . GLY A 1 93 ? -9.625 -0.641 14.130 1.00 89.81 93 GLY A O 1
ATOM 676 N N . PHE A 1 94 ? -11.581 -1.717 14.421 1.00 84.62 94 PHE A N 1
ATOM 677 C CA . PHE A 1 94 ? -11.281 -2.409 15.676 1.00 84.62 94 PHE A CA 1
ATOM 678 C C . PHE A 1 94 ? -12.107 -3.694 15.776 1.00 84.62 94 PHE A C 1
ATOM 680 O O . PHE A 1 94 ? -13.164 -3.753 15.107 1.00 84.62 94 PHE A O 1
#

Sequence (94 aa):
ILFVESGFGCDQHGQNATKAVVRACRNAIEFNSIPSVERLVPGGRNGLKLKIKIGTPFPLVDGGLCCNSGVAIPELGDKNDDMLIAVAAVTVGF

pLDDT: mean 90.31, std 6.84, range [60.31, 97.75]

Secondary structure (DSSP, 8-state):
--EEEEEEEEETTS--HHHHHHHHHHHHHHT---TTHHHHSTTGGGG-EEEEEEEBTTTTBS-SEEE--PPP-GGGT--SS-EEEEEEEEEEE-

Radius of gyration: 16.36 Å; chains: 1; bounding box: 38×24×46 Å

Foldseek 3Di:
DPDKFKFKAKDAQADDQPRRQVRGVCRRPVPDDDPCQQVVADVGPVRKDKDKDKDKPDDDHPHWDWPQQADADVVVPHPHRIMIMMMMMIDIDD